Protein AF-A0A9E3XVY6-F1 (afdb_monomer)

Sequence (66 aa):
VEDSTAEVDMNVVVLGAPGEEPRFVEVQGTAEGQAFTRSELDNLLGLATKGLGEIIDLQAALVADP

Radius of gyration: 14.25 Å; Cα contacts (8 Å, |Δi|>4): 63; chains: 1; bounding box: 34×20×43 Å

pLDDT: mean 87.8, std 13.46, range [48.06, 97.75]

Structure (mmCIF, N/CA/C/O backbone):
data_AF-A0A9E3XVY6-F1
#
_entry.id   AF-A0A9E3XVY6-F1
#
loop_
_atom_site.group_PDB
_atom_site.id
_atom_site.type_symbol
_atom_site.label_atom_id
_atom_site.label_alt_id
_atom_site.label_comp_id
_atom_site.label_asym_id
_atom_site.label_entity_id
_atom_site.label_seq_id
_atom_site.pdbx_PDB_ins_code
_atom_site.Cartn_x
_atom_site.Cartn_y
_atom_site.Cartn_z
_atom_site.occupancy
_atom_site.B_iso_or_equiv
_atom_site.auth_seq_id
_atom_site.auth_comp_id
_atom_site.auth_asym_id
_atom_site.auth_atom_id
_atom_site.pdbx_PDB_model_num
ATOM 1 N N . VAL A 1 1 ? -16.472 -11.213 -3.248 1.00 48.06 1 VAL A N 1
ATOM 2 C CA . VAL A 1 1 ? -16.989 -11.296 -1.860 1.00 48.06 1 VAL A CA 1
ATOM 3 C C . VAL A 1 1 ? -15.963 -10.765 -0.857 1.00 48.06 1 VAL A C 1
ATOM 5 O O . VAL A 1 1 ? -16.388 -10.363 0.209 1.00 48.06 1 VAL A O 1
ATOM 8 N N . GLU A 1 2 ? -14.664 -10.677 -1.194 1.00 50.09 2 GLU A N 1
ATOM 9 C CA . GLU A 1 2 ? -13.644 -10.052 -0.322 1.00 50.09 2 GLU A CA 1
ATOM 10 C C . GLU A 1 2 ? -13.958 -8.591 0.049 1.00 50.09 2 GLU A C 1
ATOM 12 O O . GLU A 1 2 ? -13.941 -8.266 1.228 1.00 50.09 2 GLU A O 1
ATOM 17 N N . ASP A 1 3 ? -14.357 -7.757 -0.917 1.00 55.38 3 ASP A N 1
ATOM 18 C CA . ASP A 1 3 ? -14.628 -6.324 -0.688 1.00 55.38 3 ASP A CA 1
ATOM 19 C C . ASP A 1 3 ? -15.855 -6.055 0.201 1.00 55.38 3 ASP A C 1
ATOM 21 O O . ASP A 1 3 ? -15.874 -5.152 1.022 1.00 55.38 3 ASP A O 1
ATOM 25 N N . SER A 1 4 ? -16.903 -6.878 0.083 1.00 54.09 4 SER A N 1
ATOM 26 C CA . SER A 1 4 ? -18.190 -6.634 0.755 1.00 54.09 4 SER A CA 1
ATOM 27 C C . SER A 1 4 ? -18.182 -6.892 2.266 1.00 54.09 4 SER A C 1
ATOM 29 O O . SER A 1 4 ? -19.176 -6.617 2.934 1.00 54.09 4 SER A O 1
ATOM 31 N N . THR A 1 5 ? -17.114 -7.495 2.789 1.00 51.56 5 THR A N 1
ATOM 32 C CA . THR A 1 5 ? -16.978 -7.860 4.210 1.00 51.56 5 THR A CA 1
ATOM 33 C C . THR A 1 5 ? -15.684 -7.345 4.833 1.00 51.56 5 THR A C 1
ATOM 35 O O . THR A 1 5 ? -15.395 -7.693 5.976 1.00 51.56 5 THR A O 1
ATOM 38 N N . ALA A 1 6 ? -14.883 -6.572 4.096 1.00 59.91 6 ALA A N 1
ATOM 39 C CA . ALA A 1 6 ? -13.667 -5.988 4.635 1.00 59.91 6 ALA A CA 1
ATOM 40 C C . ALA A 1 6 ? -14.042 -4.920 5.674 1.00 59.91 6 ALA A C 1
ATOM 42 O O . ALA A 1 6 ? -14.765 -3.976 5.382 1.00 59.91 6 ALA A O 1
ATOM 43 N N . GLU A 1 7 ? -13.577 -5.074 6.913 1.00 69.44 7 GLU A N 1
ATOM 44 C CA . GLU A 1 7 ? -13.838 -4.092 7.980 1.00 69.44 7 GLU A CA 1
ATOM 45 C C . GLU A 1 7 ? -12.977 -2.822 7.823 1.00 69.44 7 GLU A C 1
ATOM 47 O O . GLU A 1 7 ? -13.242 -1.796 8.459 1.00 69.44 7 GLU A O 1
ATOM 52 N N . VAL A 1 8 ? -11.956 -2.89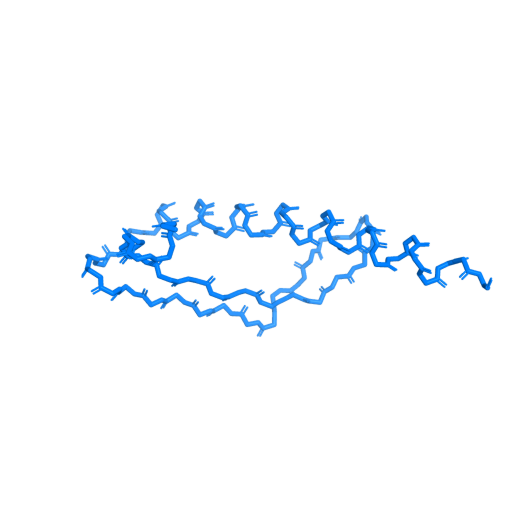6 6.960 1.00 73.38 8 VAL A N 1
ATOM 53 C CA . VAL A 1 8 ? -10.984 -1.848 6.649 1.00 73.38 8 VAL A CA 1
ATOM 54 C C . VAL A 1 8 ? -10.648 -1.911 5.160 1.00 73.38 8 VAL A C 1
ATOM 56 O O . VAL A 1 8 ? -10.199 -2.952 4.682 1.00 73.38 8 VAL A O 1
ATOM 59 N N . ASP A 1 9 ? -10.805 -0.787 4.466 1.00 85.88 9 ASP A N 1
ATOM 60 C CA . ASP A 1 9 ? -10.264 -0.573 3.123 1.00 85.88 9 ASP A CA 1
ATOM 61 C C . ASP A 1 9 ? -8.907 0.145 3.224 1.00 85.88 9 ASP A C 1
ATOM 63 O O . ASP A 1 9 ? -8.722 1.044 4.058 1.00 85.88 9 ASP A O 1
ATOM 67 N N . MET A 1 10 ? -7.936 -0.255 2.400 1.00 91.25 10 MET A N 1
ATOM 68 C CA . MET A 1 10 ? -6.620 0.376 2.365 1.00 91.25 10 MET A CA 1
ATOM 69 C C . MET A 1 10 ? -6.058 0.463 0.949 1.00 91.25 10 MET A C 1
ATOM 71 O O . MET A 1 10 ? -5.798 -0.543 0.293 1.00 91.25 10 MET A O 1
ATOM 75 N N . ASN A 1 11 ? -5.744 1.691 0.543 1.00 94.44 11 ASN A N 1
ATOM 76 C CA . ASN A 1 11 ? -5.070 2.000 -0.709 1.00 94.44 11 ASN A CA 1
ATOM 77 C C . ASN A 1 11 ? -3.641 2.482 -0.423 1.00 94.44 11 ASN A C 1
ATOM 79 O O . ASN A 1 11 ? -3.414 3.331 0.445 1.00 94.44 11 ASN A O 1
ATOM 83 N N . VAL A 1 12 ? -2.666 1.921 -1.145 1.00 97.00 12 VAL A N 1
ATOM 84 C CA . VAL A 1 12 ? -1.237 2.219 -0.972 1.00 97.00 12 VAL A CA 1
ATOM 85 C C . VAL A 1 12 ? -0.599 2.482 -2.327 1.00 97.00 12 VAL A C 1
ATOM 87 O O . VAL A 1 12 ? -0.638 1.633 -3.217 1.00 97.00 12 VAL A O 1
ATOM 90 N N . VAL A 1 13 ? 0.043 3.640 -2.456 1.00 97.56 13 VAL A N 1
ATOM 91 C CA . VAL A 1 13 ? 0.820 4.020 -3.638 1.00 97.56 13 VAL A CA 1
ATOM 92 C C . VAL A 1 13 ? 2.279 4.156 -3.236 1.00 97.56 13 VAL A C 1
ATOM 94 O O . VAL A 1 13 ? 2.615 4.863 -2.281 1.00 97.56 13 VAL A O 1
ATOM 97 N N . VAL A 1 14 ? 3.160 3.501 -3.988 1.00 97.44 14 VAL A N 1
ATOM 98 C CA . VAL A 1 14 ? 4.609 3.582 -3.791 1.00 97.44 14 VAL A CA 1
ATOM 99 C C . VAL A 1 14 ? 5.310 4.008 -5.069 1.00 97.44 14 VAL A C 1
ATOM 101 O O . VAL A 1 14 ? 4.863 3.720 -6.177 1.00 97.44 14 VAL A O 1
ATOM 104 N N . LEU A 1 15 ? 6.452 4.658 -4.890 1.00 95.75 15 LEU A N 1
ATOM 105 C CA . LEU A 1 15 ? 7.473 4.792 -5.913 1.00 95.75 15 LEU A CA 1
ATOM 106 C C . LEU A 1 15 ? 8.588 3.793 -5.592 1.00 95.75 15 LEU A C 1
ATOM 108 O O . LEU A 1 15 ? 9.183 3.866 -4.515 1.00 95.75 15 LEU A O 1
ATOM 112 N N . GLY A 1 16 ? 8.892 2.889 -6.517 1.00 92.69 16 GLY A N 1
ATOM 113 C CA . GLY A 1 16 ? 9.929 1.878 -6.325 1.00 92.69 16 GLY A CA 1
ATOM 114 C C . GLY A 1 16 ? 10.564 1.426 -7.635 1.00 92.69 16 GLY A C 1
ATOM 115 O O . GLY A 1 16 ? 10.058 1.721 -8.718 1.00 92.69 16 GLY A O 1
ATOM 116 N N . ALA A 1 17 ? 11.686 0.727 -7.505 1.00 93.44 17 ALA A N 1
ATOM 117 C CA . ALA A 1 17 ? 12.408 0.066 -8.584 1.00 93.44 17 ALA A CA 1
ATOM 118 C C . ALA A 1 17 ? 12.766 -1.366 -8.141 1.00 93.44 17 ALA A C 1
ATOM 120 O O . ALA A 1 17 ? 12.865 -1.606 -6.932 1.00 93.44 17 ALA A O 1
ATOM 121 N N . PRO A 1 18 ? 12.961 -2.314 -9.076 1.00 93.00 18 PRO A N 1
ATOM 122 C CA . PRO A 1 18 ? 13.334 -3.685 -8.734 1.00 93.00 18 PRO A CA 1
ATOM 123 C C . PRO A 1 18 ? 14.570 -3.735 -7.830 1.00 93.00 18 PRO A C 1
ATOM 125 O O . PRO A 1 18 ? 15.597 -3.127 -8.131 1.00 93.00 18 PRO A O 1
ATOM 128 N N . GLY A 1 19 ? 14.471 -4.471 -6.723 1.00 89.31 19 GLY A N 1
ATOM 129 C CA . GLY A 1 19 ? 15.560 -4.628 -5.753 1.00 89.31 19 GLY A CA 1
ATOM 130 C C . GLY A 1 19 ? 15.805 -3.436 -4.816 1.00 89.31 19 GLY A C 1
ATOM 131 O O . GLY A 1 19 ? 16.735 -3.501 -4.011 1.00 89.31 19 GLY A O 1
ATOM 132 N N . GLU A 1 20 ? 14.994 -2.376 -4.876 1.00 92.69 20 GLU A N 1
ATOM 133 C CA . GLU A 1 20 ? 15.058 -1.240 -3.949 1.00 92.69 20 GLU A CA 1
ATOM 134 C C . GLU A 1 20 ? 13.898 -1.246 -2.945 1.00 92.69 20 GLU A C 1
ATOM 136 O O . GLU A 1 20 ? 12.812 -1.760 -3.212 1.00 92.69 20 GLU A O 1
ATOM 141 N N . GLU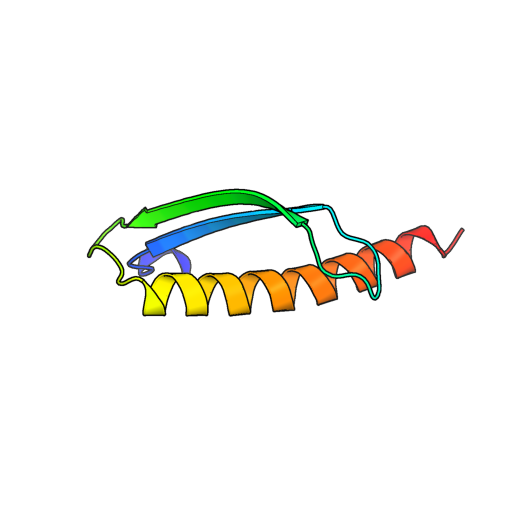 A 1 21 ? 14.113 -0.626 -1.782 1.00 90.50 21 GLU A N 1
ATOM 142 C CA . GLU A 1 21 ? 13.038 -0.395 -0.817 1.00 90.50 21 GLU A CA 1
ATOM 143 C C . GLU A 1 21 ? 12.029 0.631 -1.382 1.00 90.50 21 GLU A C 1
ATOM 145 O O . GLU A 1 21 ? 12.422 1.757 -1.722 1.00 90.50 21 GLU A O 1
ATOM 150 N N . PRO A 1 22 ? 10.733 0.278 -1.498 1.00 91.81 22 PRO A N 1
ATOM 151 C CA . PRO A 1 22 ? 9.725 1.177 -2.042 1.00 91.81 22 PRO A CA 1
ATOM 152 C C . PRO A 1 22 ? 9.467 2.351 -1.095 1.00 91.81 22 PRO A C 1
ATOM 154 O O . PRO A 1 22 ? 9.352 2.195 0.120 1.00 91.81 22 PRO A O 1
ATOM 157 N N . ARG A 1 23 ? 9.319 3.550 -1.662 1.00 95.19 23 ARG A N 1
ATOM 158 C CA . ARG A 1 23 ? 9.000 4.769 -0.912 1.00 95.19 23 ARG A CA 1
ATOM 159 C C . ARG A 1 23 ? 7.511 5.064 -1.020 1.00 95.19 23 ARG A C 1
ATOM 161 O O . ARG A 1 23 ? 6.989 5.186 -2.127 1.00 95.19 23 ARG A O 1
ATOM 168 N N . PHE A 1 24 ? 6.836 5.213 0.117 1.00 96.56 24 PHE A N 1
ATOM 169 C CA . PHE A 1 24 ? 5.419 5.571 0.143 1.00 96.56 24 PHE A CA 1
ATOM 170 C C . PHE A 1 24 ? 5.181 6.956 -0.461 1.00 96.56 24 PHE A C 1
ATOM 172 O O . PHE A 1 24 ? 5.830 7.934 -0.088 1.00 96.56 24 PHE A O 1
ATOM 179 N N . VAL A 1 25 ? 4.225 7.014 -1.382 1.00 97.75 25 VAL A N 1
ATOM 180 C CA . VAL A 1 25 ? 3.672 8.249 -1.948 1.00 97.75 25 VAL A CA 1
ATOM 181 C C . VAL A 1 25 ? 2.334 8.554 -1.282 1.00 97.75 25 VAL A C 1
ATOM 183 O O . VAL A 1 25 ? 2.084 9.694 -0.903 1.00 97.75 25 VAL A O 1
ATOM 186 N N . GLU 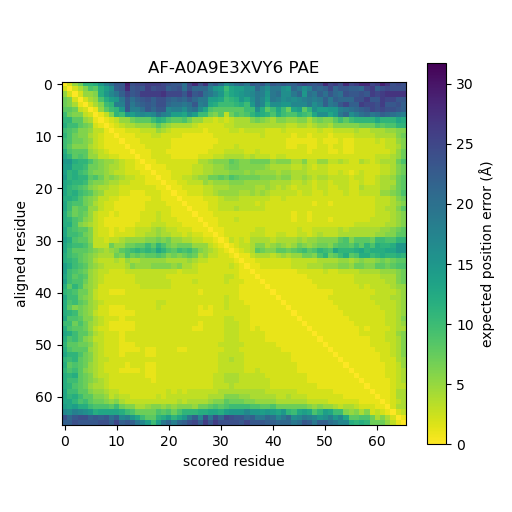A 1 26 ? 1.508 7.526 -1.091 1.00 97.69 26 GLU A N 1
ATOM 187 C CA . GLU A 1 26 ? 0.202 7.634 -0.451 1.00 97.69 26 GLU A CA 1
ATOM 188 C C . GLU A 1 26 ? -0.095 6.379 0.368 1.00 97.69 26 GLU A C 1
ATOM 190 O O . GLU A 1 26 ? 0.175 5.255 -0.060 1.00 97.69 26 GLU A O 1
ATOM 195 N N . VAL A 1 27 ? -0.667 6.591 1.549 1.00 96.50 27 VAL A N 1
ATOM 196 C CA . VAL A 1 27 ? -1.265 5.548 2.377 1.00 96.50 27 VAL A CA 1
ATOM 197 C C . VAL A 1 27 ? -2.599 6.093 2.862 1.00 96.50 27 VAL A C 1
ATOM 199 O O . VAL A 1 27 ? -2.629 7.030 3.663 1.00 96.50 27 VAL A O 1
ATOM 202 N N . GLN A 1 28 ? -3.692 5.505 2.391 1.00 96.19 28 GLN A N 1
ATOM 203 C CA . GLN A 1 28 ? -5.034 5.803 2.872 1.00 96.19 28 GLN A CA 1
ATOM 204 C C . GLN A 1 28 ? -5.633 4.522 3.443 1.00 96.19 28 GLN A C 1
ATOM 206 O O . GLN A 1 28 ? -5.878 3.572 2.711 1.00 96.19 28 GLN A O 1
AT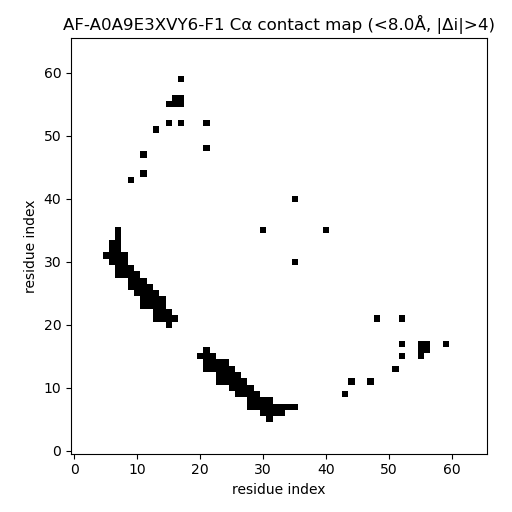OM 211 N N . GLY A 1 29 ? -5.895 4.517 4.748 1.00 92.25 29 GLY A N 1
ATOM 212 C CA . GLY A 1 29 ? -6.708 3.495 5.403 1.00 92.25 29 GLY A CA 1
ATOM 213 C C . GLY A 1 29 ? -8.046 4.092 5.817 1.00 92.25 29 GLY A C 1
ATOM 214 O O . GLY A 1 29 ? -8.084 5.184 6.387 1.00 92.25 29 GLY A O 1
ATOM 215 N N . THR A 1 30 ? -9.145 3.407 5.530 1.00 91.44 30 THR A N 1
ATOM 216 C CA . THR A 1 30 ? -10.493 3.797 5.953 1.00 91.44 30 THR A CA 1
ATOM 217 C C . THR A 1 30 ? -11.130 2.623 6.683 1.00 91.44 30 THR A C 1
ATOM 219 O O . THR A 1 30 ? -11.350 1.561 6.116 1.00 91.44 30 THR A O 1
ATOM 222 N N . ALA A 1 31 ? -11.387 2.809 7.977 1.00 88.75 31 ALA A N 1
ATOM 223 C CA . ALA A 1 31 ? -12.147 1.853 8.768 1.00 88.75 31 ALA A CA 1
ATOM 224 C C . ALA A 1 31 ? -13.635 2.032 8.448 1.00 88.75 31 ALA A C 1
ATOM 226 O O . ALA A 1 31 ? -14.247 3.008 8.884 1.00 88.75 31 ALA A O 1
ATOM 227 N N . GLU A 1 32 ? -14.200 1.113 7.672 1.00 81.88 32 GLU A N 1
ATOM 228 C CA . GLU A 1 32 ? -15.631 1.114 7.348 1.00 81.88 32 GLU A CA 1
ATOM 229 C C . GLU A 1 32 ? -16.466 0.475 8.471 1.00 81.88 32 GLU A C 1
ATOM 231 O O . GLU A 1 32 ? -17.647 0.789 8.630 1.00 81.88 32 GLU A O 1
ATOM 236 N N . GLY A 1 33 ? -15.833 -0.377 9.290 1.00 82.19 33 GLY A N 1
ATOM 237 C CA . GLY A 1 33 ? -16.406 -0.985 10.491 1.00 82.19 33 GLY A CA 1
ATOM 238 C C . GLY A 1 33 ? -15.716 -0.520 11.775 1.00 82.19 33 GLY A C 1
ATOM 239 O O . GLY A 1 33 ? -16.002 0.554 12.307 1.00 82.19 33 GLY A O 1
ATOM 240 N N . GLN A 1 34 ? -14.835 -1.362 12.321 1.00 83.12 34 GLN A N 1
ATOM 241 C CA . GLN A 1 34 ? -14.080 -1.048 13.536 1.00 83.12 34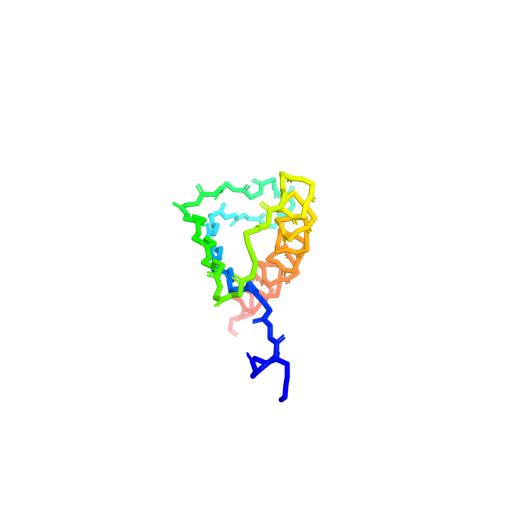 GLN A CA 1
ATOM 242 C C . GLN A 1 34 ? -12.769 -0.333 13.206 1.00 83.12 34 GLN A C 1
ATOM 244 O O . GLN A 1 34 ? -12.113 -0.627 12.210 1.00 83.12 34 GLN A O 1
ATOM 249 N N . ALA A 1 35 ? -12.366 0.603 14.070 1.00 88.62 35 ALA A N 1
ATOM 250 C CA . ALA A 1 35 ? -11.050 1.220 13.968 1.00 88.62 35 ALA A CA 1
ATOM 251 C C . ALA A 1 35 ? -9.955 0.161 14.158 1.00 88.62 35 ALA A C 1
ATOM 253 O O . ALA A 1 35 ? -10.018 -0.635 15.093 1.00 88.62 35 ALA A O 1
ATOM 254 N N . PHE A 1 36 ? -8.936 0.192 13.303 1.00 88.31 36 PHE A N 1
ATOM 255 C CA . PHE A 1 36 ? -7.805 -0.724 13.385 1.00 88.31 36 PHE A CA 1
ATOM 256 C C . PHE A 1 36 ? -6.749 -0.241 14.384 1.00 88.31 36 PHE A C 1
ATOM 258 O O . PHE A 1 36 ? -6.513 0.954 14.595 1.00 88.31 36 PHE A O 1
ATOM 265 N N . THR A 1 37 ? -6.076 -1.203 14.995 1.00 92.56 37 THR A N 1
ATOM 266 C CA . THR A 1 37 ? -4.901 -1.001 15.837 1.00 92.56 37 THR A CA 1
ATOM 267 C C . THR A 1 37 ? -3.669 -0.680 14.996 1.00 92.56 37 THR A C 1
ATOM 269 O O . THR A 1 37 ? -3.590 -0.969 13.801 1.00 92.56 37 THR A O 1
ATOM 272 N N . ARG A 1 38 ? -2.633 -0.135 15.644 1.00 93.94 38 ARG A N 1
ATOM 273 C CA . ARG A 1 38 ? -1.348 0.102 14.979 1.00 93.94 38 ARG A CA 1
ATOM 274 C C . ARG A 1 38 ? -0.741 -1.185 14.403 1.00 93.94 38 ARG A C 1
ATOM 276 O O . ARG A 1 38 ? -0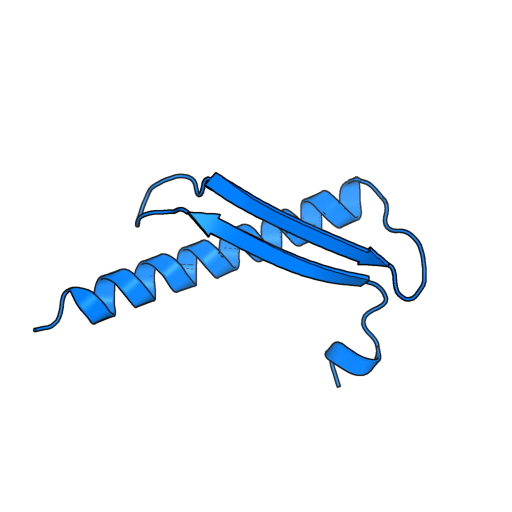.224 -1.159 13.296 1.00 93.94 38 ARG A O 1
ATOM 283 N N . SER A 1 39 ? -0.842 -2.300 15.126 1.00 95.50 39 SER A N 1
ATOM 284 C CA . SER A 1 39 ? -0.348 -3.600 14.659 1.00 95.50 39 SER A CA 1
ATOM 285 C C . SER A 1 39 ? -1.078 -4.103 13.416 1.00 95.50 39 SER A C 1
ATOM 287 O O . SER A 1 39 ? -0.452 -4.692 12.543 1.00 95.50 39 SER A O 1
ATOM 289 N N . GLU A 1 40 ? -2.386 -3.868 13.314 1.00 92.62 40 GLU A N 1
ATOM 290 C CA . GLU A 1 40 ? -3.155 -4.242 12.122 1.00 92.62 40 GLU A CA 1
ATOM 291 C C . GLU A 1 40 ? -2.764 -3.383 10.921 1.00 92.62 40 GLU A C 1
ATOM 293 O O . GLU A 1 40 ? -2.545 -3.932 9.844 1.00 92.62 40 GLU A O 1
ATOM 298 N N . LEU A 1 41 ? -2.569 -2.072 11.114 1.00 93.88 41 LEU A N 1
ATOM 299 C CA . LEU A 1 41 ? -2.031 -1.199 10.068 1.00 93.88 41 LEU A CA 1
ATOM 300 C C . LEU A 1 41 ? -0.657 -1.681 9.583 1.00 93.88 41 LEU A C 1
ATOM 302 O O . LEU A 1 41 ? -0.442 -1.796 8.381 1.00 93.88 41 LEU A O 1
ATOM 306 N N . ASP A 1 42 ? 0.264 -1.983 10.501 1.00 95.31 42 ASP A N 1
ATOM 307 C CA . ASP A 1 42 ? 1.609 -2.443 10.138 1.00 95.31 42 ASP A CA 1
ATOM 308 C C . ASP A 1 42 ? 1.551 -3.777 9.362 1.00 95.31 42 ASP A C 1
ATOM 310 O O . ASP A 1 42 ? 2.275 -3.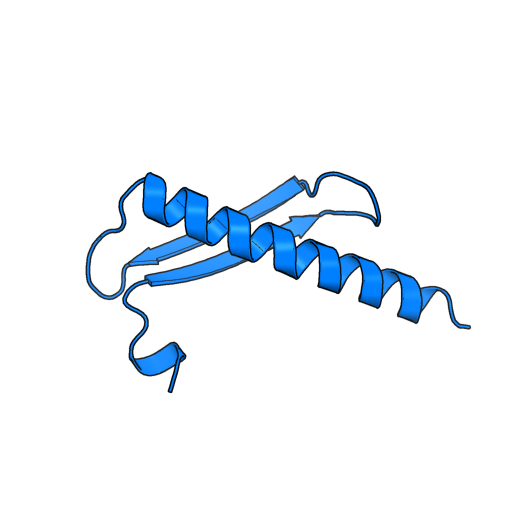955 8.381 1.00 95.31 42 ASP A O 1
ATOM 314 N N . ASN A 1 43 ? 0.644 -4.687 9.738 1.00 94.44 43 ASN A N 1
ATOM 315 C CA . ASN A 1 43 ? 0.421 -5.940 9.009 1.00 94.44 43 ASN A CA 1
ATOM 316 C C . ASN A 1 43 ? -0.108 -5.692 7.590 1.00 94.44 43 ASN A C 1
ATOM 318 O O . ASN A 1 43 ? 0.399 -6.280 6.633 1.00 94.44 43 ASN A O 1
ATOM 322 N N . LEU A 1 44 ? -1.101 -4.811 7.443 1.00 93.94 44 LEU A N 1
ATOM 323 C CA . LEU A 1 44 ? -1.662 -4.445 6.145 1.00 93.94 44 LEU A CA 1
ATOM 324 C C . LEU A 1 44 ? -0.601 -3.789 5.247 1.00 93.94 44 LEU A C 1
ATOM 326 O O . LEU A 1 44 ? -0.471 -4.157 4.080 1.00 93.94 44 LEU A O 1
ATOM 330 N N . LEU A 1 45 ? 0.214 -2.880 5.790 1.00 95.75 45 LEU A N 1
ATOM 331 C CA . LEU A 1 45 ? 1.327 -2.259 5.063 1.00 95.75 45 LEU A CA 1
ATOM 332 C C . LEU A 1 45 ? 2.401 -3.277 4.665 1.00 95.75 45 LEU A C 1
ATOM 334 O O . LEU A 1 45 ? 2.959 -3.189 3.569 1.00 95.75 45 LEU A O 1
ATOM 338 N N . GLY A 1 46 ? 2.669 -4.272 5.512 1.00 95.19 46 GLY A N 1
ATOM 339 C CA . GLY A 1 46 ? 3.561 -5.383 5.180 1.00 95.19 46 GLY A CA 1
ATOM 340 C C . GLY A 1 46 ? 3.045 -6.216 4.002 1.00 95.19 46 GLY A C 1
ATOM 341 O O . GLY A 1 46 ? 3.810 -6.553 3.099 1.00 95.19 46 GLY A O 1
ATOM 342 N N . LEU A 1 47 ? 1.740 -6.501 3.964 1.00 95.00 47 LEU A N 1
ATOM 343 C CA . LEU A 1 47 ? 1.119 -7.206 2.837 1.00 95.00 47 LEU A CA 1
ATOM 344 C C . LEU A 1 47 ? 1.159 -6.366 1.555 1.00 95.00 47 LEU A C 1
ATOM 346 O O . LEU A 1 47 ? 1.557 -6.874 0.505 1.00 95.00 47 LEU A O 1
ATOM 350 N N . ALA A 1 48 ? 0.808 -5.081 1.652 1.00 95.50 48 ALA A N 1
ATOM 351 C CA . ALA A 1 48 ? 0.816 -4.163 0.519 1.00 95.50 48 ALA A CA 1
ATOM 352 C C . ALA A 1 48 ? 2.221 -4.014 -0.083 1.00 95.50 48 ALA A C 1
ATOM 354 O O . ALA A 1 48 ? 2.392 -4.174 -1.288 1.00 95.50 48 ALA A O 1
ATOM 355 N N . THR A 1 49 ? 3.245 -3.766 0.740 1.00 95.00 49 THR A N 1
ATOM 356 C CA . THR A 1 49 ? 4.630 -3.592 0.259 1.00 95.00 49 THR A CA 1
ATOM 357 C C . THR A 1 49 ? 5.194 -4.858 -0.377 1.00 95.00 49 THR A C 1
ATOM 359 O O . THR A 1 49 ? 5.877 -4.762 -1.397 1.00 95.00 49 THR A O 1
ATOM 362 N N . LYS A 1 50 ? 4.858 -6.043 0.150 1.00 95.06 50 LYS A N 1
ATOM 363 C CA . LYS A 1 50 ? 5.214 -7.317 -0.485 1.00 95.06 50 LYS A CA 1
ATOM 364 C C . LYS A 1 50 ? 4.596 -7.443 -1.883 1.00 95.06 50 LYS A C 1
ATOM 366 O O . LYS A 1 50 ? 5.324 -7.680 -2.843 1.00 95.06 50 LYS A O 1
ATOM 371 N N . GLY A 1 51 ? 3.278 -7.271 -2.001 1.00 95.69 51 GLY A N 1
ATOM 372 C CA . GLY A 1 51 ? 2.583 -7.396 -3.288 1.00 95.69 51 GLY A CA 1
ATOM 373 C C . GLY A 1 51 ? 3.020 -6.336 -4.303 1.00 95.69 51 GLY A C 1
ATOM 374 O O . GLY A 1 51 ? 3.192 -6.634 -5.482 1.00 95.69 51 GLY A O 1
ATOM 375 N N . LEU A 1 52 ? 3.274 -5.107 -3.847 1.00 96.81 52 LEU A N 1
ATOM 376 C CA . LEU A 1 52 ? 3.795 -4.034 -4.695 1.00 96.81 52 LEU A CA 1
ATOM 377 C C . LEU A 1 52 ? 5.201 -4.344 -5.222 1.00 96.81 52 LEU A C 1
ATOM 379 O O . LEU A 1 52 ? 5.480 -4.021 -6.372 1.00 96.81 52 LEU A O 1
ATOM 383 N N . GLY A 1 53 ? 6.054 -5.005 -4.433 1.00 95.75 53 GLY A N 1
ATOM 384 C CA . GLY A 1 53 ? 7.351 -5.497 -4.908 1.00 95.75 53 GLY A CA 1
ATOM 385 C C . GLY A 1 53 ? 7.204 -6.467 -6.084 1.00 95.75 53 GLY A C 1
ATOM 386 O O . GLY A 1 53 ? 7.831 -6.275 -7.122 1.00 95.75 53 GLY A O 1
ATOM 387 N N . GLU A 1 54 ? 6.296 -7.439 -5.966 1.00 95.31 54 GLU A N 1
ATOM 388 C CA . GLU A 1 54 ? 6.000 -8.396 -7.043 1.00 95.31 54 GLU A CA 1
ATOM 389 C C . GLU A 1 54 ? 5.475 -7.686 -8.309 1.00 95.31 54 GLU A C 1
ATOM 391 O O . GLU A 1 54 ? 5.878 -8.011 -9.427 1.00 95.31 54 GLU A O 1
ATOM 396 N N . ILE A 1 55 ? 4.614 -6.673 -8.151 1.00 95.69 55 ILE A N 1
ATOM 397 C CA . ILE A 1 55 ? 4.088 -5.875 -9.271 1.00 95.69 55 ILE A CA 1
ATOM 398 C C . ILE A 1 55 ? 5.195 -5.057 -9.947 1.00 95.69 55 ILE A C 1
ATOM 400 O O . ILE A 1 55 ? 5.244 -5.018 -11.177 1.00 95.69 55 ILE A O 1
ATOM 404 N N . ILE A 1 56 ? 6.079 -4.418 -9.176 1.00 96.06 56 ILE A N 1
ATOM 405 C CA . ILE A 1 56 ? 7.207 -3.634 -9.705 1.00 96.06 56 ILE A CA 1
ATOM 406 C C . ILE A 1 56 ? 8.124 -4.522 -10.551 1.00 96.06 56 ILE A C 1
ATOM 408 O O . ILE A 1 56 ? 8.501 -4.132 -11.659 1.00 96.06 56 ILE A O 1
ATOM 412 N N . 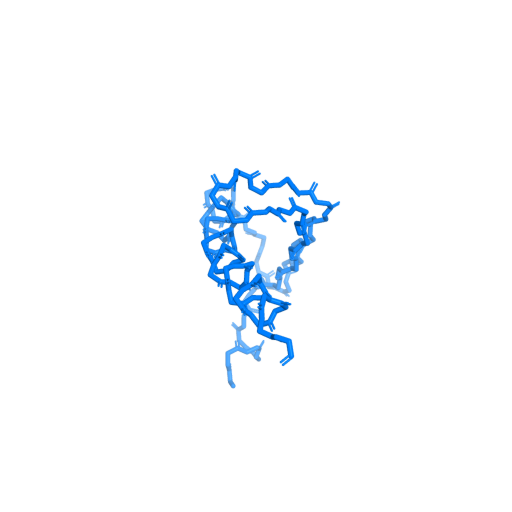ASP A 1 57 ? 8.434 -5.728 -10.072 1.00 94.12 57 ASP A N 1
ATOM 413 C CA . ASP A 1 57 ? 9.271 -6.680 -10.804 1.00 94.12 57 ASP A CA 1
ATOM 414 C C . ASP A 1 57 ? 8.617 -7.107 -12.128 1.00 94.12 57 ASP A C 1
ATOM 416 O O . ASP A 1 57 ? 9.270 -7.119 -13.176 1.00 94.12 57 ASP A O 1
ATOM 420 N N . LEU A 1 58 ? 7.310 -7.392 -12.117 1.00 94.88 58 LEU A N 1
ATOM 421 C CA . LEU A 1 58 ? 6.555 -7.740 -13.327 1.00 94.88 58 LEU A CA 1
ATOM 422 C C . LEU A 1 58 ? 6.475 -6.578 -14.323 1.00 94.88 58 LEU A C 1
ATOM 424 O O . LEU A 1 58 ? 6.624 -6.786 -15.528 1.00 94.88 58 LEU A O 1
ATOM 428 N N . GLN A 1 59 ? 6.257 -5.354 -13.839 1.00 95.00 59 GLN A N 1
ATOM 429 C CA . GLN A 1 59 ? 6.236 -4.155 -14.679 1.00 95.00 59 GLN A CA 1
ATOM 430 C C . GLN A 1 59 ? 7.595 -3.920 -15.342 1.00 95.00 59 GLN A C 1
ATOM 432 O O . GLN A 1 59 ? 7.653 -3.662 -16.545 1.00 95.00 59 GLN A O 1
ATOM 437 N N . ALA A 1 60 ? 8.685 -4.048 -14.582 1.00 92.81 60 ALA A N 1
ATOM 438 C CA . ALA A 1 60 ? 10.035 -3.912 -15.112 1.00 92.81 60 ALA A CA 1
ATOM 439 C C . ALA A 1 60 ? 10.350 -4.989 -16.158 1.00 92.81 60 ALA A C 1
ATOM 441 O O . ALA A 1 60 ? 10.912 -4.670 -17.205 1.00 92.81 60 ALA A O 1
ATOM 442 N N . ALA A 1 61 ? 9.945 -6.239 -15.911 1.00 92.94 61 ALA A N 1
ATOM 443 C CA . ALA A 1 61 ? 10.113 -7.329 -16.868 1.00 92.94 61 ALA A CA 1
ATOM 444 C C . ALA A 1 61 ? 9.339 -7.083 -18.175 1.00 92.94 61 ALA A C 1
ATOM 446 O O . ALA A 1 61 ? 9.883 -7.323 -19.249 1.00 92.94 61 ALA A O 1
ATOM 447 N N . LEU A 1 62 ? 8.106 -6.565 -18.095 1.00 93.62 62 LEU A N 1
ATOM 448 C CA . LEU A 1 62 ? 7.281 -6.273 -19.272 1.00 93.62 62 LEU A CA 1
ATOM 449 C C . LEU A 1 62 ? 7.843 -5.120 -20.115 1.00 93.62 62 LEU A C 1
ATOM 451 O O . LEU A 1 62 ? 7.806 -5.186 -21.336 1.00 93.62 62 LEU A O 1
ATOM 455 N N . VAL A 1 63 ? 8.356 -4.062 -19.481 1.00 91.94 63 VAL A N 1
ATOM 456 C CA . VAL A 1 63 ? 8.939 -2.908 -20.195 1.00 91.94 63 VAL A CA 1
ATOM 457 C C . VAL A 1 63 ? 10.313 -3.237 -20.796 1.00 91.94 63 VAL A C 1
ATOM 459 O O . VAL A 1 63 ? 10.733 -2.595 -21.756 1.00 91.94 63 VAL A O 1
ATOM 462 N N . ALA A 1 64 ? 11.024 -4.223 -20.244 1.00 81.69 64 ALA A N 1
ATOM 463 C CA . ALA A 1 64 ? 12.321 -4.662 -20.752 1.00 81.69 64 ALA A CA 1
ATOM 464 C C . ALA A 1 64 ? 12.238 -5.509 -22.041 1.00 81.69 64 ALA A C 1
ATOM 466 O O . ALA A 1 64 ? 13.280 -5.733 -22.660 1.00 81.69 64 ALA A O 1
ATOM 467 N N . ASP A 1 65 ? 11.044 -5.965 -22.438 1.00 61.66 65 ASP A N 1
ATOM 468 C CA . ASP A 1 65 ? 10.801 -6.732 -23.667 1.00 61.66 65 ASP A CA 1
ATOM 469 C C . ASP A 1 65 ? 10.323 -5.787 -24.801 1.00 61.66 65 ASP A C 1
ATOM 471 O O . ASP A 1 65 ? 9.244 -5.201 -24.676 1.00 61.66 65 ASP A O 1
ATOM 475 N N . PRO A 1 66 ? 11.136 -5.542 -25.851 1.00 56.09 66 PRO A N 1
ATOM 476 C CA . PRO A 1 66 ? 10.851 -4.565 -26.910 1.00 56.09 66 PRO A CA 1
ATOM 477 C C . PRO A 1 66 ? 9.834 -5.010 -27.975 1.00 56.09 66 PRO A C 1
ATOM 479 O O . PRO A 1 66 ? 9.785 -6.213 -28.319 1.00 56.09 66 PRO A O 1
#
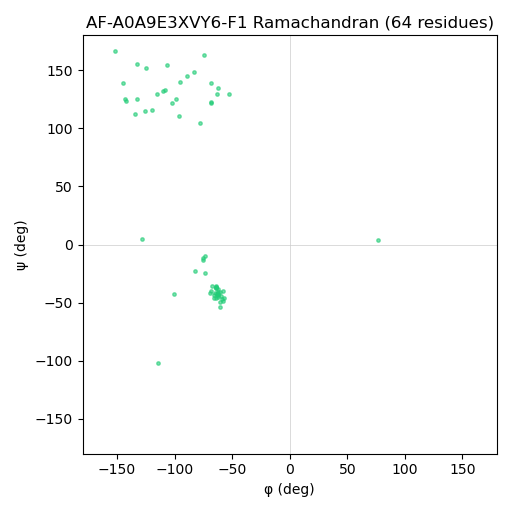
Solvent-accessible surface area (backbone atoms only — not comparable to full-atom values): 4082 Å² total; per-residue (Å²): 115,71,80,85,69,48,44,56,50,74,52,77,41,66,54,69,53,77,97,51,86,64,41,80,75,42,79,48,75,45,57,79,61,60,81,77,52,72,67,54,51,51,51,52,52,52,52,49,54,52,55,48,50,57,50,44,43,52,52,51,56,57,69,72,58,130

Mean predicted aligned error: 5.46 Å

Secondary structure (DSSP, 8-state):
--GGG-SEEEEEEEE--TTSPPEEEEEEEEESSSPPPHHHHHHHHHHHHHHHHHHHHHHHHHHT--

Foldseek 3Di:
DCVVPDQKDWDWDWDDAAPDQTHTPDIDMDRPHDDDDPVVVVVVVVVVSVVVNVVNVVVVVVVVPD